Protein AF-A0A1B3ISS2-F1 (afdb_monomer_lite)

pLDDT: mean 80.65, std 16.57, range [42.41, 95.0]

Organism: Citrobacter freundii (NCBI:txid546)

Foldseek 3Di:
DDCDDPPDDPPPPPVVQPWQQDPPRDIHGLVVLVVVLVVLVVVLVVDPDPVSVVVSVVVNVVSVCSSVVSVVVPD

Radius of gyration: 20.04 Å; chains: 1; bounding box: 58×52×32 Å

Secondary structure (DSSP, 8-state):
---PPP-----------PEEEETTTEEEEHHHHHHHHHHHHHHHHH--SHHHHHHHHHHHHHHHHHHHHHHHT--

Sequence (75 aa):
MGDGPPFSKEKTMKDHSQTIVFPGNNVESLAEANAMLSAVSEDARKASNTEDKRDLESLQGWLEENINSQLAGVK

Structure (mmCIF, N/CA/C/O backbone):
data_AF-A0A1B3ISS2-F1
#
_entry.id   AF-A0A1B3ISS2-F1
#
loop_
_atom_site.group_PDB
_atom_site.id
_atom_site.type_symbol
_atom_site.label_atom_id
_atom_site.label_alt_id
_atom_site.label_comp_id
_atom_site.label_asym_id
_atom_site.label_entity_id
_atom_site.label_seq_id
_atom_site.pdbx_PDB_ins_code
_atom_site.Cartn_x
_atom_site.Cartn_y
_atom_site.Cartn_z
_atom_site.occupancy
_atom_site.B_iso_or_equiv
_atom_site.auth_seq_id
_atom_site.auth_comp_id
_atom_site.auth_asym_id
_atom_site.auth_atom_id
_atom_site.pdbx_PDB_model_num
ATOM 1 N N . MET A 1 1 ? -38.300 -42.063 -19.904 1.00 48.91 1 MET A N 1
ATOM 2 C CA . MET A 1 1 ? -37.252 -41.680 -20.876 1.00 48.91 1 MET A CA 1
ATOM 3 C C . MET A 1 1 ? -37.243 -40.162 -20.941 1.00 48.91 1 MET A C 1
ATOM 5 O O . MET A 1 1 ? -38.256 -39.610 -21.322 1.00 48.91 1 MET A O 1
ATOM 9 N N . GLY A 1 2 ? -36.230 -39.419 -20.535 1.00 55.00 2 GLY A N 1
ATOM 10 C CA . GLY A 1 2 ? -35.103 -39.715 -19.670 1.00 55.00 2 GLY A CA 1
ATOM 11 C C . GLY A 1 2 ? -35.008 -38.554 -18.681 1.00 55.00 2 GLY A C 1
ATOM 12 O O . GLY A 1 2 ? -35.287 -37.411 -19.037 1.00 55.00 2 GLY A O 1
ATOM 13 N N . ASP A 1 3 ? -34.675 -38.896 -17.445 1.00 53.81 3 ASP A N 1
ATOM 14 C CA . ASP A 1 3 ? -34.213 -37.977 -16.416 1.00 53.81 3 ASP A CA 1
ATOM 15 C C . ASP A 1 3 ? -32.962 -37.279 -16.978 1.00 53.81 3 ASP A C 1
ATOM 17 O O . ASP A 1 3 ? -31.882 -37.869 -17.060 1.00 53.81 3 ASP A O 1
ATOM 21 N N . GLY A 1 4 ? -33.140 -36.079 -17.530 1.00 59.00 4 GLY A N 1
ATOM 22 C CA . GLY A 1 4 ? -32.025 -35.220 -17.909 1.00 59.00 4 GLY A CA 1
ATOM 23 C C . GLY A 1 4 ? -31.436 -34.655 -16.620 1.00 59.00 4 GLY A C 1
ATOM 24 O O . GLY A 1 4 ? -32.208 -34.168 -15.793 1.00 59.00 4 GLY A O 1
ATOM 25 N N . PRO A 1 5 ? -30.116 -34.738 -16.399 1.00 65.44 5 PRO A N 1
ATOM 26 C CA . PRO A 1 5 ? -29.538 -34.383 -15.113 1.00 65.44 5 PRO A CA 1
ATOM 27 C C . PRO A 1 5 ? -29.884 -32.930 -14.757 1.00 65.44 5 PRO A C 1
ATOM 29 O O . PRO A 1 5 ? -29.831 -32.068 -15.642 1.00 65.44 5 PRO A O 1
ATOM 32 N N . PRO A 1 6 ? -30.177 -32.609 -13.480 1.00 60.97 6 PRO A N 1
ATOM 33 C CA . PRO A 1 6 ? -30.110 -31.225 -13.046 1.00 60.97 6 PRO A CA 1
ATOM 34 C C . PRO A 1 6 ? -28.670 -30.799 -13.305 1.00 60.97 6 PRO A C 1
ATOM 36 O O . PRO A 1 6 ? -27.750 -31.428 -12.769 1.00 60.97 6 PRO A O 1
ATOM 39 N N . PHE A 1 7 ? -28.459 -29.813 -14.183 1.00 57.31 7 PHE A N 1
ATOM 40 C CA . PHE A 1 7 ? -27.130 -29.270 -14.434 1.00 57.31 7 PHE A CA 1
ATOM 41 C C . PHE A 1 7 ? -26.544 -28.870 -13.091 1.00 57.31 7 PHE A C 1
ATOM 43 O O . PHE A 1 7 ? -26.939 -27.915 -12.428 1.00 57.31 7 PHE A O 1
ATOM 50 N N . SER A 1 8 ? -25.672 -29.755 -12.646 1.00 55.47 8 SER A N 1
ATOM 51 C CA . SER A 1 8 ? -25.066 -29.729 -11.352 1.00 55.47 8 SER A CA 1
ATOM 52 C C . SER A 1 8 ? -23.956 -28.696 -11.434 1.00 55.47 8 SER A C 1
ATOM 54 O O . SER A 1 8 ? -23.174 -28.696 -12.381 1.00 55.47 8 SER A O 1
ATOM 56 N N . LYS A 1 9 ? -23.809 -27.934 -10.352 1.00 57.72 9 LYS A N 1
ATOM 57 C CA . LYS A 1 9 ? -22.567 -27.247 -9.984 1.00 57.72 9 LYS A CA 1
ATOM 58 C C . LYS A 1 9 ? -22.205 -26.032 -10.849 1.00 57.72 9 LYS A C 1
ATOM 60 O O . LYS A 1 9 ? -21.109 -25.964 -11.394 1.00 57.72 9 LYS A O 1
ATOM 65 N N . GLU A 1 10 ? -23.012 -24.980 -10.772 1.00 46.50 10 GLU A N 1
ATOM 66 C CA . GLU A 1 10 ? -22.406 -23.653 -10.590 1.00 46.50 10 GLU A CA 1
ATOM 67 C C . GLU A 1 10 ? -22.009 -23.542 -9.109 1.00 46.50 10 GLU A C 1
ATOM 69 O O . GLU A 1 10 ? -22.691 -22.966 -8.271 1.00 46.50 10 GLU A O 1
ATOM 74 N N . LYS A 1 11 ? -21.112 -24.426 -8.650 1.00 52.09 11 LYS A N 1
ATOM 75 C CA . LYS A 1 11 ? -19.765 -24.046 -8.226 1.00 52.09 11 LYS A CA 1
ATOM 76 C C . LYS A 1 11 ? -19.763 -22.586 -7.807 1.00 52.09 11 LYS A C 1
ATOM 78 O O . LYS A 1 11 ? -19.349 -21.711 -8.552 1.00 52.09 11 LYS A O 1
ATOM 83 N N . THR A 1 12 ? -20.253 -22.381 -6.590 1.00 47.00 12 THR A N 1
ATOM 84 C CA . THR A 1 12 ? -19.887 -21.300 -5.693 1.00 47.00 12 THR A CA 1
ATOM 85 C C . THR A 1 12 ? -18.401 -20.993 -5.869 1.00 47.00 12 THR A C 1
ATOM 87 O O . THR A 1 12 ? -17.557 -21.539 -5.164 1.00 47.00 12 THR A O 1
ATOM 90 N N . MET A 1 13 ? -18.065 -20.114 -6.807 1.00 51.41 13 MET A N 1
ATOM 91 C CA . MET A 1 13 ? -16.852 -19.327 -6.721 1.00 51.41 13 MET A CA 1
ATOM 92 C C . MET A 1 13 ? -17.186 -18.217 -5.731 1.00 51.41 13 MET A C 1
ATOM 94 O O . MET A 1 13 ? -17.302 -17.049 -6.073 1.00 51.41 13 MET A O 1
ATOM 98 N N . LYS A 1 14 ? -17.346 -18.604 -4.457 1.00 47.31 14 LYS A N 1
ATOM 99 C CA . LYS A 1 14 ? -16.844 -17.768 -3.369 1.00 47.31 14 LYS A CA 1
ATOM 100 C C . LYS A 1 14 ? -15.332 -17.844 -3.502 1.00 47.31 14 LYS A C 1
ATOM 102 O O . LYS A 1 14 ? -14.659 -18.520 -2.728 1.00 47.31 14 LYS A O 1
ATOM 107 N N . ASP A 1 15 ? -14.826 -17.260 -4.578 1.00 51.25 15 ASP A N 1
ATOM 108 C CA . ASP A 1 15 ? -13.457 -16.837 -4.593 1.00 51.25 15 ASP A CA 1
ATOM 109 C C . ASP A 1 15 ? -13.434 -15.771 -3.506 1.00 51.25 15 ASP A C 1
ATOM 111 O O . ASP A 1 15 ? -14.025 -14.701 -3.639 1.00 51.25 15 ASP A O 1
ATOM 115 N N . HIS A 1 16 ? -12.914 -16.143 -2.341 1.00 55.81 16 HIS A N 1
ATOM 116 C CA . HIS A 1 16 ? -12.678 -15.221 -1.243 1.00 55.81 16 HIS A CA 1
ATOM 117 C C . HIS A 1 16 ? -11.545 -14.252 -1.624 1.00 55.81 16 HIS A C 1
ATOM 119 O O . HIS A 1 16 ? -10.683 -13.966 -0.794 1.00 55.81 16 HIS A O 1
ATOM 125 N N . SER A 1 17 ? -11.521 -13.732 -2.857 1.00 64.62 17 SER A N 1
ATOM 126 C CA . SER A 1 17 ? -10.803 -12.512 -3.184 1.00 64.62 17 SER A CA 1
ATOM 127 C C . SER A 1 17 ? -11.497 -11.396 -2.422 1.00 64.62 17 SER A C 1
ATOM 129 O O . SER A 1 17 ? -12.358 -10.683 -2.930 1.00 64.62 17 SER A O 1
ATOM 131 N N . GLN A 1 18 ? -11.136 -11.270 -1.144 1.00 77.94 18 GLN A N 1
ATOM 132 C CA . GLN A 1 18 ? -11.244 -10.000 -0.456 1.00 77.94 18 GLN A CA 1
ATOM 133 C C . GLN A 1 18 ? -10.546 -8.991 -1.356 1.00 77.94 18 GLN A C 1
ATOM 135 O O . GLN A 1 18 ? -9.372 -9.147 -1.681 1.00 77.94 18 GLN A O 1
ATOM 140 N N . THR A 1 19 ? -11.299 -8.021 -1.842 1.00 86.94 19 THR A N 1
ATOM 141 C CA . THR A 1 19 ? -10.774 -6.927 -2.645 1.00 86.94 19 THR A CA 1
ATOM 142 C C . THR A 1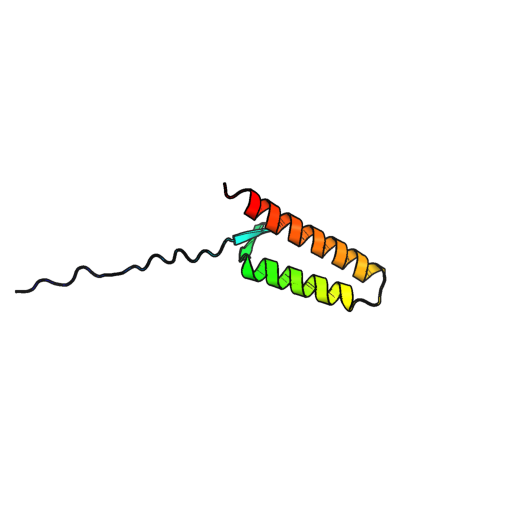 19 ? -10.481 -5.754 -1.731 1.00 86.94 19 THR A C 1
ATOM 144 O O . THR A 1 19 ? -11.290 -5.429 -0.863 1.00 86.94 19 THR A O 1
ATOM 147 N N . ILE A 1 20 ? -9.332 -5.130 -1.940 1.00 88.69 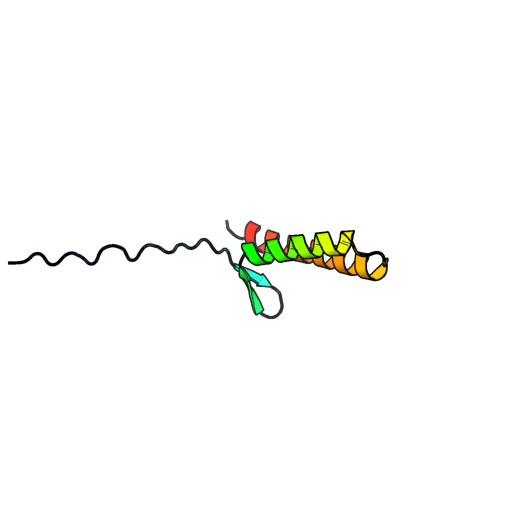20 ILE A N 1
ATOM 148 C CA . ILE A 1 20 ? -8.882 -3.925 -1.264 1.00 88.69 20 ILE A CA 1
ATOM 149 C C . ILE A 1 20 ? -9.105 -2.771 -2.236 1.00 88.69 20 ILE A C 1
ATOM 151 O O . ILE A 1 20 ? -8.601 -2.768 -3.357 1.00 88.69 20 ILE A O 1
ATOM 155 N N . VAL A 1 21 ? -9.919 -1.810 -1.821 1.00 89.44 21 VAL A N 1
ATOM 156 C CA . VAL A 1 21 ? -10.182 -0.579 -2.559 1.00 89.44 21 VAL A CA 1
ATOM 157 C C . VAL A 1 21 ? -9.227 0.487 -2.052 1.00 89.44 21 VAL A C 1
ATOM 159 O O . VAL A 1 21 ? -9.341 0.949 -0.919 1.00 89.44 21 VAL A O 1
ATOM 162 N N . PHE A 1 22 ? -8.282 0.883 -2.888 1.00 88.12 22 PHE A N 1
ATOM 163 C CA . PHE A 1 22 ? -7.402 2.004 -2.623 1.00 88.12 22 PHE A CA 1
ATOM 164 C C . PHE A 1 22 ? -8.045 3.332 -3.060 1.00 88.12 22 PHE A C 1
ATOM 166 O O . PHE A 1 22 ? -8.895 3.374 -3.964 1.00 88.12 22 PHE A O 1
ATOM 173 N N . PRO A 1 23 ? -7.626 4.454 -2.452 1.00 84.19 23 PRO A N 1
ATOM 174 C CA . PRO A 1 23 ? -7.963 5.796 -2.909 1.00 84.19 23 PRO A CA 1
ATOM 175 C C . PRO A 1 23 ? -7.763 5.971 -4.420 1.00 84.19 23 PRO A C 1
ATOM 177 O O . PRO A 1 23 ? -6.851 5.409 -5.026 1.00 84.19 23 PRO A O 1
ATOM 180 N N . GLY A 1 24 ? -8.648 6.750 -5.044 1.00 85.25 24 GLY A N 1
ATOM 181 C CA . GLY A 1 24 ? -8.686 6.883 -6.504 1.00 85.25 24 GLY A CA 1
ATOM 182 C C . GLY A 1 24 ? -9.474 5.780 -7.217 1.00 85.25 24 GLY A C 1
ATOM 183 O O . GLY A 1 24 ? -9.403 5.694 -8.437 1.00 85.25 24 GLY A O 1
ATOM 184 N N . ASN A 1 25 ? -10.258 4.982 -6.478 1.00 83.81 25 ASN A N 1
ATOM 185 C CA . ASN A 1 25 ? -11.126 3.929 -7.021 1.00 83.81 25 ASN A CA 1
ATOM 186 C C . ASN A 1 25 ? -10.345 2.768 -7.671 1.00 83.81 25 ASN A C 1
ATOM 188 O O . ASN A 1 25 ? -10.850 2.096 -8.573 1.00 83.81 25 ASN A O 1
ATOM 192 N N . ASN A 1 26 ? -9.118 2.534 -7.199 1.00 86.25 26 ASN A N 1
ATOM 193 C CA . ASN A 1 26 ? -8.291 1.404 -7.603 1.00 86.25 26 ASN A CA 1
ATOM 194 C C . ASN A 1 26 ? -8.698 0.194 -6.762 1.00 86.25 26 ASN A C 1
ATOM 196 O O . ASN A 1 26 ? -8.676 0.267 -5.537 1.00 86.25 26 ASN A O 1
ATOM 200 N N . VAL A 1 27 ? -9.115 -0.895 -7.401 1.00 88.62 27 VAL A N 1
ATOM 201 C CA . VAL A 1 27 ? -9.560 -2.108 -6.707 1.00 88.62 27 VAL A CA 1
ATOM 202 C C . VAL A 1 27 ? -8.586 -3.220 -7.035 1.00 88.62 27 VAL A C 1
ATOM 204 O O . VAL A 1 27 ? -8.457 -3.600 -8.195 1.00 88.62 27 VAL A O 1
ATOM 207 N N . GLU A 1 28 ? -7.932 -3.746 -6.011 1.00 89.88 28 GLU A N 1
ATOM 208 C CA . GLU A 1 28 ? -6.972 -4.838 -6.136 1.00 89.88 28 GLU A CA 1
ATOM 209 C C . GLU A 1 28 ? -7.403 -6.011 -5.263 1.00 89.88 28 GLU A C 1
ATOM 211 O O . GLU A 1 28 ? -8.203 -5.867 -4.337 1.00 89.88 28 GLU A O 1
ATOM 216 N N . SER A 1 29 ? -6.902 -7.210 -5.546 1.00 89.31 29 SER A N 1
ATOM 217 C CA . SER A 1 29 ? -7.151 -8.336 -4.647 1.00 89.31 29 SER A CA 1
ATOM 218 C C . SER A 1 29 ? -6.276 -8.209 -3.399 1.00 89.31 29 SER A C 1
ATOM 220 O O . SER A 1 29 ? -5.143 -7.753 -3.473 1.00 89.31 29 SER A O 1
ATOM 222 N 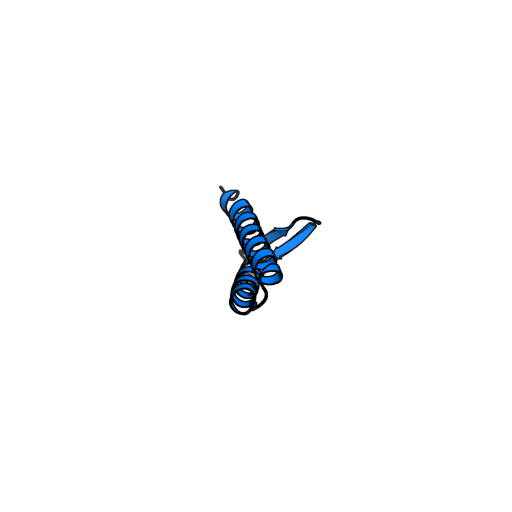N . LEU A 1 30 ? -6.740 -8.718 -2.258 1.00 88.31 30 LEU A N 1
ATOM 223 C CA . LEU A 1 30 ? -5.958 -8.809 -1.022 1.00 88.31 30 LEU A CA 1
ATOM 224 C C . LEU A 1 30 ? -4.599 -9.487 -1.239 1.00 88.31 30 LEU A C 1
ATOM 226 O O . LEU A 1 30 ? -3.609 -9.084 -0.635 1.00 88.31 30 LEU A O 1
ATOM 230 N N . ALA A 1 31 ? -4.539 -10.512 -2.092 1.00 89.44 31 ALA A N 1
ATOM 231 C CA . ALA A 1 31 ? -3.285 -11.163 -2.452 1.00 89.44 31 ALA A CA 1
ATOM 232 C C . ALA A 1 31 ? -2.315 -10.197 -3.155 1.00 89.44 31 ALA A C 1
ATOM 234 O O . ALA A 1 31 ? -1.136 -10.176 -2.815 1.00 89.44 31 ALA A O 1
ATOM 235 N N . GLU A 1 32 ? -2.814 -9.369 -4.076 1.00 91.62 32 GLU A N 1
ATOM 236 C CA . GLU A 1 32 ? -2.007 -8.350 -4.757 1.00 91.62 32 GLU A CA 1
ATOM 237 C C . GLU A 1 32 ? -1.589 -7.238 -3.799 1.00 91.62 32 GLU A C 1
ATOM 239 O O . GLU A 1 32 ? -0.407 -6.927 -3.719 1.00 91.62 32 GLU A O 1
ATOM 244 N N . ALA A 1 33 ? -2.508 -6.731 -2.976 1.00 91.19 33 ALA A N 1
ATOM 245 C CA . ALA A 1 33 ? -2.199 -5.715 -1.975 1.00 91.19 33 ALA A CA 1
ATOM 246 C C . ALA A 1 33 ? -1.102 -6.182 -0.991 1.00 91.19 33 ALA A C 1
ATOM 248 O O . ALA A 1 33 ? -0.185 -5.427 -0.666 1.00 91.19 33 ALA A O 1
ATOM 249 N N . ASN A 1 34 ? -1.134 -7.453 -0.569 1.00 91.19 34 ASN A N 1
ATOM 250 C CA . ASN A 1 34 ? -0.064 -8.047 0.240 1.00 91.19 34 ASN A CA 1
ATOM 251 C C . ASN A 1 34 ? 1.247 -8.230 -0.543 1.00 91.19 34 ASN A C 1
ATOM 253 O O . ASN A 1 34 ? 2.328 -8.047 0.018 1.00 91.19 34 ASN A O 1
ATOM 257 N N . ALA A 1 35 ? 1.180 -8.587 -1.829 1.00 93.12 35 ALA A N 1
ATOM 258 C CA . ALA A 1 35 ? 2.367 -8.691 -2.675 1.00 93.12 35 ALA A CA 1
ATOM 259 C C . ALA A 1 35 ? 3.038 -7.322 -2.869 1.00 93.12 35 ALA A C 1
ATOM 261 O O . ALA A 1 35 ? 4.258 -7.218 -2.741 1.00 93.12 35 ALA A O 1
ATOM 262 N N . MET A 1 36 ? 2.249 -6.267 -3.090 1.00 92.88 36 MET A N 1
ATOM 263 C CA . MET A 1 36 ? 2.725 -4.883 -3.147 1.00 92.88 36 MET A CA 1
ATOM 264 C C . MET A 1 36 ? 3.382 -4.474 -1.837 1.00 92.88 36 MET A C 1
ATOM 266 O O . MET A 1 36 ? 4.481 -3.929 -1.854 1.00 92.88 36 MET A O 1
ATOM 270 N N . LEU A 1 37 ? 2.756 -4.790 -0.701 1.00 93.44 37 LEU A N 1
ATOM 271 C CA . LEU A 1 37 ? 3.327 -4.517 0.612 1.00 93.44 37 LEU A CA 1
ATOM 272 C C . LEU A 1 37 ? 4.703 -5.181 0.788 1.00 93.44 37 LEU A C 1
ATOM 274 O O . LEU A 1 37 ? 5.658 -4.533 1.218 1.00 93.44 37 LEU A O 1
ATOM 278 N N . SER A 1 38 ? 4.819 -6.458 0.413 1.00 94.06 38 SER A N 1
ATOM 279 C CA . SER A 1 38 ? 6.092 -7.185 0.461 1.00 94.06 38 SER A CA 1
ATOM 280 C C . SER A 1 38 ? 7.139 -6.550 -0.455 1.00 94.06 38 SER A C 1
ATOM 282 O O . SER A 1 38 ? 8.287 -6.382 -0.045 1.00 94.06 38 SER A O 1
ATOM 284 N N . ALA A 1 39 ? 6.750 -6.167 -1.674 1.00 94.75 39 ALA A N 1
ATOM 285 C CA . ALA A 1 39 ? 7.643 -5.526 -2.632 1.00 94.75 39 ALA A CA 1
ATOM 286 C C . ALA A 1 39 ? 8.147 -4.169 -2.120 1.00 94.75 39 ALA A C 1
ATOM 288 O O . ALA A 1 39 ? 9.347 -3.914 -2.164 1.00 94.75 39 ALA A O 1
ATOM 289 N N . VAL A 1 40 ? 7.259 -3.333 -1.571 1.00 93.75 40 VAL A N 1
ATOM 290 C CA . VAL A 1 40 ? 7.615 -2.031 -0.986 1.00 93.75 40 VAL A CA 1
ATOM 291 C C . VAL A 1 40 ? 8.531 -2.206 0.224 1.00 93.75 40 VAL A C 1
ATOM 293 O O . VAL A 1 40 ? 9.509 -1.477 0.350 1.00 93.75 40 VAL A O 1
ATOM 296 N N . SER A 1 41 ? 8.281 -3.199 1.082 1.00 92.31 41 SER A N 1
ATOM 297 C CA . SER A 1 41 ? 9.154 -3.482 2.228 1.00 92.31 41 SER A CA 1
ATOM 298 C C . SER A 1 41 ? 10.552 -3.947 1.794 1.00 92.31 41 SER A C 1
ATOM 300 O O . SER A 1 41 ? 11.571 -3.521 2.348 1.00 92.31 41 SER A O 1
ATOM 302 N N . GLU A 1 42 ? 10.631 -4.792 0.762 1.00 95.00 42 GLU A N 1
ATOM 303 C CA . GLU A 1 42 ? 11.908 -5.179 0.164 1.00 95.00 42 GLU A CA 1
ATOM 304 C C . GLU A 1 42 ? 12.641 -3.993 -0.465 1.00 95.00 42 GLU A C 1
ATOM 306 O O . GLU A 1 42 ? 13.859 -3.882 -0.301 1.00 95.00 42 GLU A O 1
ATOM 311 N N . ASP A 1 43 ? 11.921 -3.126 -1.174 1.00 93.19 43 ASP A N 1
ATOM 312 C CA . ASP A 1 43 ? 12.488 -1.939 -1.805 1.00 93.19 43 ASP A CA 1
ATOM 313 C C . ASP A 1 43 ? 12.994 -0.956 -0.745 1.00 93.19 43 ASP A C 1
ATOM 315 O O . ASP A 1 43 ? 14.147 -0.543 -0.808 1.00 93.19 43 ASP A O 1
ATOM 319 N N . ALA A 1 44 ? 12.229 -0.717 0.328 1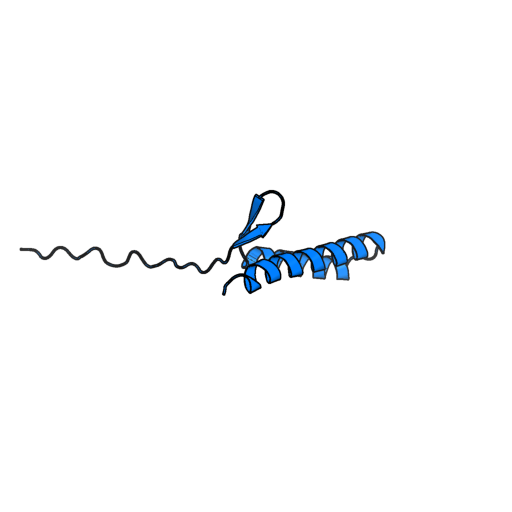.00 92.06 44 ALA A N 1
ATOM 320 C CA . ALA A 1 44 ? 12.642 0.111 1.467 1.00 92.06 44 ALA A CA 1
ATOM 321 C C . ALA A 1 44 ? 13.926 -0.410 2.129 1.00 92.06 44 ALA A C 1
ATOM 323 O O . ALA A 1 44 ? 14.773 0.360 2.589 1.00 92.06 44 ALA A O 1
ATOM 324 N N . ARG A 1 45 ? 14.094 -1.738 2.174 1.00 90.19 45 ARG A N 1
ATOM 325 C CA . ARG A 1 45 ? 15.299 -2.382 2.710 1.00 90.19 45 ARG A CA 1
ATOM 326 C C . ARG A 1 45 ? 16.500 -2.250 1.771 1.00 90.19 45 ARG A C 1
ATOM 328 O O . ARG A 1 45 ? 17.632 -2.189 2.253 1.00 90.19 45 ARG A O 1
ATOM 335 N N . LYS A 1 46 ? 16.270 -2.268 0.457 1.00 92.44 46 LYS A N 1
ATOM 336 C CA . LYS A 1 46 ? 17.306 -2.124 -0.581 1.00 92.44 46 LYS A CA 1
ATOM 337 C C . LYS A 1 46 ? 17.644 -0.657 -0.855 1.00 92.44 46 LYS A C 1
ATOM 339 O O . LYS A 1 46 ? 18.744 -0.376 -1.331 1.00 92.44 46 LYS A O 1
ATOM 344 N N . ALA A 1 47 ? 16.733 0.258 -0.534 1.00 92.75 47 ALA A N 1
ATOM 345 C CA . ALA A 1 47 ? 16.898 1.688 -0.689 1.00 92.75 47 ALA A CA 1
ATOM 346 C C . ALA A 1 47 ? 18.105 2.158 0.127 1.00 92.75 47 ALA A C 1
ATOM 348 O O . ALA A 1 47 ? 18.130 2.119 1.358 1.00 92.75 47 ALA A O 1
ATOM 349 N N . SER A 1 48 ? 19.136 2.601 -0.588 1.00 88.06 48 SER A N 1
ATOM 350 C CA . SER A 1 48 ? 20.329 3.181 0.025 1.00 88.06 48 SER A CA 1
ATOM 351 C C . SER A 1 48 ? 20.165 4.677 0.294 1.00 88.06 48 SER A C 1
ATOM 353 O O . SER A 1 48 ? 20.953 5.238 1.056 1.00 88.06 48 SER A O 1
ATOM 355 N N . ASN A 1 49 ? 19.188 5.325 -0.347 1.00 92.75 49 ASN A N 1
ATOM 356 C CA . ASN A 1 49 ? 18.925 6.744 -0.180 1.00 92.75 49 ASN A CA 1
ATOM 357 C C . ASN A 1 49 ? 17.910 6.979 0.943 1.00 92.75 49 ASN A C 1
ATOM 359 O O . ASN A 1 49 ? 16.924 6.255 1.081 1.00 92.75 49 ASN A O 1
ATOM 363 N N . THR A 1 50 ? 18.169 7.997 1.761 1.00 88.44 50 THR A N 1
ATOM 364 C CA . THR A 1 50 ? 17.390 8.251 2.982 1.00 88.44 50 THR A CA 1
ATOM 365 C C . THR A 1 50 ? 15.984 8.767 2.675 1.00 88.44 50 THR A C 1
ATOM 367 O O . THR A 1 50 ? 15.065 8.481 3.436 1.00 88.44 50 THR A O 1
ATOM 370 N N . GLU A 1 51 ? 15.823 9.518 1.582 1.00 91.44 51 GLU A N 1
ATOM 371 C CA . GLU A 1 51 ? 14.524 10.027 1.122 1.00 91.44 51 GLU A CA 1
ATOM 372 C C . GLU A 1 51 ? 13.660 8.878 0.603 1.00 91.44 51 GLU A C 1
ATOM 374 O O . GLU A 1 51 ? 12.648 8.579 1.228 1.00 91.44 51 GLU A O 1
ATOM 379 N N . ASP A 1 52 ? 14.139 8.127 -0.397 1.00 90.75 52 ASP A N 1
ATOM 380 C CA . ASP A 1 52 ? 13.428 6.963 -0.947 1.00 90.75 52 ASP A CA 1
ATOM 381 C C . ASP A 1 52 ? 13.020 5.968 0.140 1.00 90.75 52 ASP A C 1
ATOM 383 O O . ASP A 1 52 ? 11.887 5.497 0.175 1.00 90.75 52 ASP A O 1
ATOM 387 N N . LYS A 1 53 ? 13.915 5.694 1.096 1.00 93.00 53 LYS A N 1
ATOM 388 C CA . LYS A 1 53 ? 13.591 4.827 2.226 1.00 93.00 53 LYS A CA 1
ATOM 389 C C . LYS A 1 53 ? 12.407 5.363 3.041 1.00 93.00 53 LYS A C 1
ATOM 391 O O . LYS A 1 53 ? 11.537 4.584 3.413 1.00 93.00 53 LYS A O 1
ATOM 396 N N . ARG A 1 54 ? 12.347 6.671 3.311 1.00 93.38 54 ARG A N 1
ATOM 397 C CA . ARG A 1 54 ? 11.241 7.282 4.067 1.00 93.38 54 ARG A CA 1
ATOM 398 C C . ARG A 1 54 ? 9.931 7.301 3.297 1.00 93.38 54 ARG A C 1
ATOM 400 O O . ARG A 1 54 ? 8.881 7.081 3.908 1.00 93.38 54 ARG A O 1
ATOM 407 N N . ASP A 1 55 ? 9.988 7.549 1.996 1.00 94.44 55 ASP A N 1
ATOM 408 C CA . ASP A 1 55 ? 8.822 7.473 1.120 1.00 94.44 55 ASP A CA 1
ATOM 409 C C . ASP A 1 55 ? 8.274 6.040 1.070 1.00 94.44 55 ASP A C 1
ATOM 411 O O . ASP A 1 55 ? 7.073 5.831 1.238 1.00 94.44 55 ASP A O 1
ATOM 415 N N . LEU A 1 56 ? 9.154 5.041 0.951 1.00 94.19 56 LEU A N 1
ATOM 416 C CA . LEU A 1 56 ? 8.780 3.626 0.940 1.00 94.19 56 LEU A CA 1
ATOM 417 C C . LEU A 1 56 ? 8.267 3.144 2.300 1.00 94.19 56 LEU A C 1
ATOM 419 O O . LEU A 1 56 ? 7.267 2.439 2.339 1.00 94.19 56 LEU A O 1
ATOM 423 N N . GLU A 1 57 ? 8.878 3.552 3.417 1.00 93.06 57 GLU A N 1
ATOM 424 C CA . GLU A 1 57 ? 8.356 3.260 4.764 1.00 93.06 57 GLU A CA 1
ATOM 425 C C . GL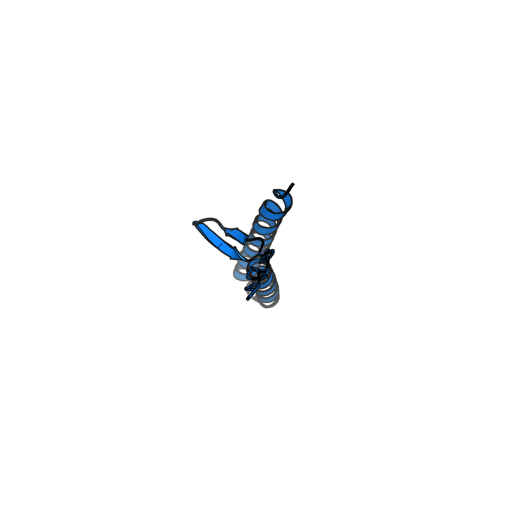U A 1 57 ? 6.963 3.887 4.969 1.00 93.06 57 GLU A C 1
ATOM 427 O O . GLU A 1 57 ? 6.070 3.252 5.536 1.00 93.06 57 GLU A O 1
ATOM 432 N N . SER A 1 58 ? 6.744 5.104 4.456 1.00 94.44 58 SER A N 1
ATOM 433 C CA . SER A 1 58 ? 5.429 5.760 4.495 1.00 94.44 58 SER A CA 1
ATOM 434 C C . SER A 1 58 ? 4.401 5.033 3.623 1.00 94.44 58 SER A C 1
ATOM 436 O O . SER A 1 58 ? 3.265 4.828 4.053 1.00 94.44 58 SER A O 1
ATOM 438 N N . LEU A 1 59 ? 4.797 4.605 2.420 1.00 93.38 59 LEU A N 1
ATOM 439 C CA . LEU A 1 59 ? 3.953 3.827 1.515 1.00 93.38 59 LEU A CA 1
ATOM 440 C C . LEU A 1 59 ? 3.622 2.448 2.099 1.00 93.38 59 LEU A C 1
ATOM 442 O O . LEU A 1 59 ? 2.475 2.014 2.017 1.00 93.38 59 LEU A O 1
ATOM 446 N N . GLN A 1 60 ? 4.597 1.788 2.727 1.00 94.19 60 GLN A N 1
ATOM 447 C CA . GLN A 1 60 ? 4.420 0.506 3.402 1.00 94.19 60 GLN A CA 1
ATOM 448 C C . GLN A 1 60 ? 3.349 0.625 4.491 1.00 94.19 60 GLN A C 1
ATOM 450 O O . GLN A 1 60 ? 2.361 -0.107 4.461 1.00 94.19 60 GLN A O 1
ATOM 455 N N . GLY A 1 61 ? 3.500 1.592 5.403 1.00 93.44 61 GLY A N 1
ATOM 456 C CA . GLY A 1 61 ? 2.528 1.818 6.474 1.00 93.44 61 GLY A CA 1
ATOM 457 C C . GLY A 1 61 ? 1.137 2.165 5.940 1.00 93.44 61 GLY A C 1
ATOM 458 O O . GLY A 1 61 ? 0.136 1.662 6.441 1.00 93.44 61 GLY A O 1
ATOM 459 N N . TRP A 1 62 ? 1.059 2.965 4.874 1.00 93.31 62 TRP A N 1
ATOM 460 C CA . TRP A 1 62 ? -0.212 3.292 4.230 1.00 93.31 62 TRP A CA 1
ATOM 461 C C . TRP A 1 62 ? -0.897 2.072 3.594 1.00 93.31 62 TRP A C 1
ATOM 463 O O . TRP A 1 62 ? -2.121 1.945 3.704 1.00 93.31 62 TRP A O 1
ATOM 473 N N . LEU A 1 63 ? -0.136 1.175 2.952 1.00 92.56 63 LEU A N 1
ATOM 474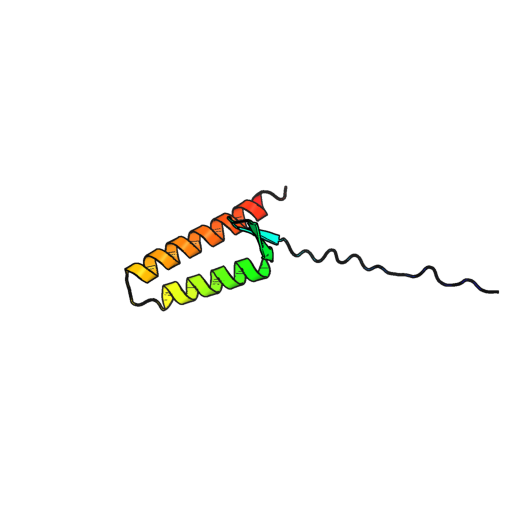 C CA . LEU A 1 63 ? -0.649 -0.083 2.398 1.00 92.56 63 LEU A CA 1
ATOM 475 C C . LEU A 1 63 ? -1.170 -0.989 3.518 1.00 92.56 63 LEU A C 1
ATOM 477 O O . LEU A 1 63 ? -2.298 -1.472 3.422 1.00 92.56 63 LEU A O 1
ATOM 481 N N . GLU A 1 64 ? -0.399 -1.169 4.596 1.00 92.75 64 GLU A N 1
ATOM 482 C CA . GLU A 1 64 ? -0.821 -1.959 5.761 1.00 92.75 64 GLU A CA 1
ATOM 483 C C . GLU A 1 64 ? -2.113 -1.418 6.362 1.00 92.75 64 GLU A C 1
ATOM 485 O O . GLU A 1 64 ? -3.055 -2.181 6.564 1.00 92.75 64 GLU A O 1
ATOM 490 N N . GLU A 1 65 ? -2.194 -0.112 6.606 1.00 91.94 65 GLU A N 1
ATOM 491 C CA . GLU A 1 65 ? -3.383 0.530 7.167 1.00 91.94 65 GLU A CA 1
ATOM 492 C C . GLU A 1 65 ? -4.594 0.390 6.232 1.00 91.94 65 GLU A C 1
ATOM 494 O O . GLU A 1 65 ? -5.690 0.075 6.693 1.00 91.94 65 GLU A O 1
ATOM 499 N N . ASN A 1 66 ? -4.424 0.557 4.913 1.00 89.81 66 ASN A N 1
ATOM 500 C CA . ASN A 1 66 ? -5.523 0.402 3.948 1.00 89.81 66 ASN A CA 1
ATOM 501 C C . ASN A 1 66 ? -6.048 -1.032 3.886 1.00 89.81 66 ASN A C 1
ATOM 503 O O . ASN A 1 66 ? -7.265 -1.238 3.839 1.00 89.81 66 ASN A O 1
ATOM 507 N N . ILE A 1 67 ? -5.139 -2.008 3.888 1.00 89.94 67 ILE A N 1
ATOM 508 C CA . ILE A 1 67 ? -5.486 -3.428 3.894 1.00 89.94 67 ILE A CA 1
ATOM 509 C C . ILE A 1 67 ? -6.188 -3.762 5.214 1.00 89.94 67 ILE A C 1
ATOM 511 O O . ILE A 1 67 ? -7.320 -4.243 5.204 1.00 89.94 67 ILE A O 1
ATOM 515 N N . ASN A 1 68 ? -5.569 -3.446 6.355 1.00 89.31 68 ASN A N 1
ATOM 516 C CA . ASN A 1 68 ? -6.114 -3.756 7.678 1.00 89.31 68 ASN A CA 1
ATOM 517 C C . ASN A 1 68 ? -7.442 -3.047 7.950 1.00 89.31 68 ASN A C 1
ATOM 519 O O . ASN A 1 68 ? -8.335 -3.669 8.511 1.00 89.31 68 ASN A O 1
ATOM 523 N N . SER A 1 69 ? -7.613 -1.793 7.529 1.00 87.94 69 SER A N 1
ATOM 524 C CA . SER A 1 69 ? -8.871 -1.048 7.676 1.00 87.94 69 SER A CA 1
ATOM 525 C C . SER A 1 69 ? -10.034 -1.767 6.988 1.00 87.94 69 SER A C 1
ATOM 527 O O . SER A 1 69 ? -11.112 -1.937 7.563 1.00 87.94 69 SER A O 1
ATOM 529 N N . GLN A 1 70 ? -9.793 -2.281 5.782 1.00 84.69 70 GLN A N 1
ATOM 530 C CA . GLN A 1 70 ? -10.806 -3.003 5.015 1.00 84.69 70 GLN A CA 1
ATOM 531 C C . GLN A 1 70 ? -11.030 -4.425 5.527 1.00 84.69 70 GLN A C 1
ATOM 533 O O . GLN A 1 70 ? -12.159 -4.903 5.480 1.00 84.69 70 GLN A O 1
ATOM 538 N N . LEU A 1 71 ? -10.001 -5.079 6.076 1.00 81.44 71 LEU A N 1
ATOM 539 C CA . LEU A 1 71 ? -10.133 -6.385 6.729 1.00 81.44 71 LEU A CA 1
ATOM 540 C C . LEU A 1 71 ? -10.847 -6.296 8.086 1.00 81.44 71 LEU A C 1
ATOM 542 O O . LEU A 1 71 ? -11.693 -7.134 8.389 1.00 81.44 71 LEU A O 1
ATOM 546 N N . ALA A 1 72 ? -10.545 -5.275 8.889 1.00 73.94 72 ALA A N 1
ATOM 547 C CA . ALA A 1 72 ? -11.144 -5.042 10.203 1.00 73.94 72 ALA A CA 1
ATOM 548 C C . ALA A 1 72 ? -12.608 -4.579 10.115 1.00 73.94 72 ALA A C 1
ATOM 550 O O . ALA A 1 72 ? -13.368 -4.767 11.066 1.00 73.94 72 ALA A O 1
ATOM 551 N N . GLY A 1 73 ? -13.015 -4.006 8.976 1.00 57.50 73 GLY A N 1
ATOM 552 C CA . GLY A 1 73 ? -14.402 -3.652 8.671 1.00 57.50 73 GLY A CA 1
ATOM 553 C C . GLY A 1 73 ? -15.299 -4.836 8.281 1.00 57.50 73 GLY A C 1
ATOM 554 O O . GLY A 1 73 ? -16.513 -4.659 8.189 1.00 57.50 73 GLY A O 1
ATOM 555 N N . VAL A 1 74 ? -14.744 -6.039 8.074 1.00 56.22 74 VAL A N 1
ATOM 556 C CA . VAL A 1 74 ? -15.521 -7.259 7.790 1.00 56.22 74 VAL A CA 1
ATOM 557 C C . VAL A 1 74 ? -15.950 -7.905 9.113 1.00 56.22 74 VAL A C 1
ATOM 559 O O . VAL A 1 74 ? -15.343 -8.873 9.570 1.00 56.22 74 VAL A O 1
ATOM 562 N N . LYS A 1 75 ? -16.978 -7.352 9.763 1.00 42.41 75 LYS A N 1
ATOM 563 C CA . LYS A 1 75 ? -17.594 -7.931 10.966 1.00 42.41 75 LYS A CA 1
ATOM 564 C C . LYS A 1 75 ? -19.091 -8.136 10.788 1.00 42.41 75 LYS A C 1
ATOM 566 O O . LYS A 1 75 ? -19.746 -7.220 10.247 1.00 42.41 75 LYS A O 1
#